Protein AF-A0A430QLQ6-F1 (afdb_monomer_lite)

Sequence (150 aa):
MRNQRNHQRHLCNNNLYTIQLRDQPLVCLNMGGVKRLCLAQISSTLLKQYSYNEIHNRRVALGITCVQCTPSQLELLREAGAMPASSRRCGTITYRGEAERLVKSFLDEPQHPKLPENFIFQVVHHCGWGCQGSFSPSRYTSSRAKCIRC

pLDDT: mean 86.47, std 15.37, range [32.06, 97.0]

Secondary structure (DSSP, 8-state):
-------------TTEEEEEETTEEEEEEEETTEEEEEHHHHHHTTTTTS-HHHHHHHHHHTTPPPEEPPHHHHHHHHHTTSS-TT----EEEEIIIIIHHHHHHHHTSPPPPPPPTT--EEEEE-STT-EEEEE-GGG-SSTT---EE-

Organism: Schistosoma bovis (NCBI:txid6184)

Structure (mmCIF, N/CA/C/O backbone):
data_AF-A0A430QLQ6-F1
#
_entry.id   AF-A0A430QLQ6-F1
#
loop_
_atom_site.group_PDB
_atom_site.id
_atom_site.type_symbol
_atom_site.label_atom_id
_atom_site.label_alt_id
_atom_site.label_comp_id
_atom_site.label_asym_id
_atom_site.label_entity_id
_atom_site.label_seq_id
_atom_site.pdbx_PDB_ins_code
_atom_site.Cartn_x
_atom_site.Cartn_y
_atom_site.Cartn_z
_atom_site.occupancy
_atom_site.B_iso_or_equiv
_atom_site.auth_seq_id
_atom_site.auth_comp_id
_atom_site.auth_asym_id
_atom_site.auth_atom_id
_atom_site.pdbx_PDB_model_num
ATOM 1 N N . MET A 1 1 ? -36.969 -7.051 36.249 1.00 39.22 1 MET A N 1
ATOM 2 C CA . MET A 1 1 ? -35.782 -7.891 35.969 1.00 39.22 1 MET A CA 1
ATOM 3 C C . MET A 1 1 ? -34.824 -7.072 35.109 1.00 39.22 1 MET A C 1
ATOM 5 O O . MET A 1 1 ? -35.274 -6.427 34.174 1.00 39.22 1 MET A O 1
ATOM 9 N N . ARG A 1 2 ? -33.565 -6.941 35.547 1.00 32.19 2 ARG A N 1
ATOM 10 C CA . ARG A 1 2 ? -32.582 -5.931 35.107 1.00 32.19 2 ARG A CA 1
ATOM 11 C C . ARG A 1 2 ? -31.954 -6.247 33.735 1.00 32.19 2 ARG A C 1
ATOM 13 O O . ARG A 1 2 ? -31.574 -7.383 33.502 1.00 32.19 2 ARG A O 1
ATOM 20 N N . ASN A 1 3 ? -31.771 -5.183 32.940 1.00 32.06 3 ASN A N 1
ATOM 21 C CA . ASN A 1 3 ? -30.679 -4.879 31.994 1.00 32.06 3 ASN A CA 1
ATOM 22 C C . ASN A 1 3 ? -30.067 -6.016 31.148 1.00 32.06 3 ASN A C 1
ATOM 24 O O . ASN A 1 3 ? -29.235 -6.770 31.641 1.00 32.06 3 ASN A O 1
ATOM 28 N N . GLN A 1 4 ? -30.262 -5.948 29.826 1.00 37.31 4 GLN A N 1
ATOM 29 C CA . GLN A 1 4 ? -29.220 -6.328 28.864 1.00 37.31 4 GLN A CA 1
ATOM 30 C C . GLN A 1 4 ? -28.604 -5.051 28.287 1.00 37.31 4 GLN A C 1
ATOM 32 O O . GLN A 1 4 ? -29.204 -4.349 27.479 1.00 37.31 4 GLN A O 1
ATOM 37 N N . ARG A 1 5 ? -27.409 -4.724 28.781 1.00 38.75 5 ARG A N 1
ATOM 38 C CA . ARG A 1 5 ? -26.537 -3.660 28.285 1.00 38.75 5 ARG A CA 1
ATOM 39 C C . ARG A 1 5 ? -25.257 -4.310 27.757 1.00 38.75 5 ARG A C 1
ATOM 41 O O . ARG A 1 5 ? -24.746 -5.234 28.381 1.00 38.75 5 ARG A O 1
ATOM 48 N N . ASN A 1 6 ? -24.715 -3.699 26.706 1.00 41.19 6 ASN A N 1
ATOM 49 C CA . ASN A 1 6 ? -23.305 -3.693 26.305 1.00 41.19 6 ASN A CA 1
ATOM 50 C C . ASN A 1 6 ? -22.750 -4.904 25.543 1.00 41.19 6 ASN A C 1
ATOM 52 O O . ASN A 1 6 ? -22.242 -5.849 26.137 1.00 41.19 6 ASN A O 1
ATOM 56 N N . HIS A 1 7 ? -22.642 -4.746 24.219 1.00 37.00 7 HIS A N 1
ATOM 57 C CA . HIS A 1 7 ? -21.488 -5.227 23.441 1.00 37.00 7 HIS A CA 1
ATOM 58 C C . HIS A 1 7 ? -20.916 -4.123 22.535 1.00 37.00 7 HIS A C 1
ATOM 60 O O . HIS A 1 7 ? -20.485 -4.354 21.412 1.00 37.00 7 HIS A O 1
ATOM 66 N N . GLN A 1 8 ? -20.869 -2.894 23.049 1.00 42.72 8 GLN A N 1
ATOM 67 C CA . GLN A 1 8 ? -20.040 -1.842 22.474 1.00 42.72 8 GLN A CA 1
ATOM 68 C C . GLN A 1 8 ? -18.710 -1.882 23.226 1.00 42.72 8 GLN A C 1
ATOM 70 O O . GL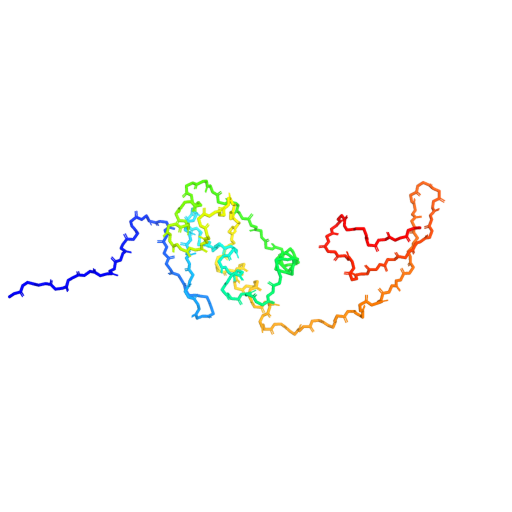N A 1 8 ? -18.568 -1.322 24.312 1.00 42.72 8 GLN A O 1
ATOM 75 N N . ARG A 1 9 ? -17.757 -2.654 22.692 1.00 40.16 9 ARG A N 1
ATOM 76 C CA . ARG A 1 9 ? -16.370 -2.660 23.168 1.00 40.16 9 ARG A CA 1
ATOM 77 C C . ARG A 1 9 ? -15.781 -1.275 22.902 1.00 40.16 9 ARG A C 1
ATOM 79 O O . ARG A 1 9 ? -15.272 -1.002 21.821 1.00 40.16 9 ARG A O 1
ATOM 86 N N . HIS A 1 10 ? -15.910 -0.389 23.883 1.00 43.47 10 HIS A N 1
ATOM 87 C CA . HIS A 1 10 ? -15.171 0.862 23.955 1.00 43.47 10 HIS A CA 1
ATOM 88 C C . HIS A 1 10 ? -13.675 0.524 24.012 1.00 43.47 10 HIS A C 1
ATOM 90 O O . HIS A 1 10 ? -13.168 0.145 25.065 1.00 43.47 10 HIS A O 1
ATOM 96 N N . LEU A 1 11 ? -12.958 0.655 22.891 1.00 50.78 11 LEU A N 1
ATOM 97 C CA . LEU A 1 11 ? -11.509 0.830 22.947 1.00 50.78 11 LEU A CA 1
ATOM 98 C C . LEU A 1 11 ? -11.252 2.254 23.445 1.00 50.78 11 LEU A C 1
ATOM 100 O O . LEU A 1 11 ? -11.325 3.220 22.688 1.00 50.78 11 LEU A O 1
ATOM 104 N N . CYS A 1 12 ? -10.991 2.393 24.743 1.00 36.72 12 CYS A N 1
ATOM 105 C CA . CYS A 1 12 ? -10.497 3.625 25.342 1.00 36.72 12 CYS A CA 1
ATOM 106 C C . CYS A 1 12 ? -9.019 3.820 24.974 1.00 36.72 12 CYS A C 1
ATOM 108 O O . CYS A 1 12 ? -8.118 3.641 25.783 1.00 36.72 12 CYS A O 1
ATOM 110 N N . ASN A 1 13 ? -8.771 4.192 23.723 1.00 53.78 13 ASN A N 1
ATOM 111 C CA . ASN A 1 13 ? -7.564 4.908 23.356 1.00 53.78 13 ASN A CA 1
ATOM 112 C C . ASN A 1 13 ? -7.988 5.977 22.355 1.00 53.78 13 ASN A C 1
ATOM 114 O O . ASN A 1 13 ? -8.464 5.635 21.274 1.00 53.78 13 ASN A O 1
ATOM 118 N N . ASN A 1 14 ? -7.809 7.263 22.685 1.00 63.88 14 ASN A N 1
ATOM 119 C CA . ASN A 1 14 ? -8.227 8.419 21.861 1.00 63.88 14 ASN A CA 1
ATOM 120 C C . ASN A 1 14 ? -7.623 8.443 20.436 1.00 63.88 14 ASN A C 1
ATOM 122 O O . ASN A 1 14 ? -7.864 9.367 19.659 1.00 63.88 14 ASN A O 1
ATOM 126 N N . ASN A 1 15 ? -6.836 7.426 20.084 1.00 85.50 15 ASN A N 1
ATOM 127 C CA . ASN A 1 15 ? -6.092 7.309 18.849 1.00 85.50 15 ASN A CA 1
ATOM 128 C C . ASN A 1 15 ? -6.618 6.222 17.902 1.00 85.50 15 ASN A C 1
ATOM 130 O O . ASN A 1 15 ? -6.117 6.159 16.787 1.00 85.50 15 ASN A O 1
ATOM 134 N N . LEU A 1 16 ? -7.589 5.383 18.283 1.00 91.69 16 LEU A N 1
ATOM 135 C CA . LEU A 1 16 ? -8.166 4.372 17.385 1.00 91.69 16 LEU A CA 1
ATOM 136 C C . LEU A 1 16 ? -9.657 4.604 17.147 1.00 91.69 16 LEU A C 1
ATOM 138 O O . LEU A 1 16 ? -10.415 4.864 18.075 1.00 91.69 16 LEU A O 1
ATOM 142 N N . TYR A 1 17 ? -10.090 4.461 15.899 1.00 91.62 17 TYR A N 1
ATOM 143 C CA . TYR A 1 17 ? -11.504 4.453 15.521 1.00 91.62 17 TYR A CA 1
ATOM 144 C C . TYR A 1 17 ? -11.693 3.697 14.207 1.00 91.62 17 TYR A C 1
ATOM 146 O O . TYR A 1 17 ? -10.742 3.448 13.471 1.00 91.62 17 TYR A O 1
ATOM 154 N N . THR A 1 18 ? -12.932 3.326 13.901 1.00 92.94 18 THR A N 1
ATOM 155 C CA . THR A 1 18 ? -13.270 2.659 12.637 1.00 92.94 18 THR A CA 1
ATOM 156 C C . THR A 1 18 ? -13.669 3.696 11.592 1.00 92.94 18 THR A C 1
ATOM 158 O O . THR A 1 18 ? -14.362 4.662 11.912 1.00 92.94 18 THR A O 1
ATOM 161 N N . ILE A 1 19 ? -13.239 3.505 10.347 1.00 94.31 19 ILE A N 1
ATOM 162 C CA . ILE A 1 19 ? -13.664 4.303 9.191 1.00 94.31 19 ILE A CA 1
ATOM 163 C C . ILE A 1 19 ? -14.111 3.392 8.050 1.00 94.31 19 ILE A C 1
ATOM 165 O O . ILE A 1 19 ? -13.761 2.217 8.032 1.00 94.31 19 ILE A O 1
ATOM 169 N N . GLN A 1 20 ? -14.853 3.944 7.094 1.00 94.62 20 GLN A N 1
ATOM 170 C CA . GLN A 1 20 ? -15.283 3.235 5.890 1.00 94.62 20 GLN A CA 1
ATOM 171 C C . GLN A 1 20 ? -14.386 3.618 4.712 1.00 94.62 20 GLN A C 1
ATOM 173 O O . GLN A 1 20 ? -14.179 4.803 4.461 1.00 94.62 20 GLN A O 1
ATOM 178 N N . LEU A 1 21 ? -13.866 2.629 3.987 1.00 94.69 21 LEU A N 1
ATOM 179 C CA . LEU A 1 21 ? -13.164 2.823 2.717 1.00 94.69 21 LEU A CA 1
ATOM 180 C C . LEU A 1 21 ? -13.729 1.827 1.704 1.00 94.69 21 LEU A C 1
ATOM 182 O O . LEU A 1 21 ? -13.577 0.627 1.905 1.00 94.69 21 LEU A O 1
ATOM 186 N N . ARG A 1 22 ? -14.368 2.321 0.630 1.00 92.12 22 ARG A N 1
ATOM 187 C CA . ARG A 1 22 ? -15.075 1.481 -0.365 1.00 92.12 22 ARG A CA 1
ATOM 188 C C . ARG A 1 22 ? -16.030 0.477 0.306 1.00 92.12 22 ARG A C 1
ATOM 190 O O . ARG A 1 22 ? -15.953 -0.717 0.047 1.00 92.12 22 ARG A O 1
ATOM 197 N N . ASP A 1 23 ? -16.844 0.976 1.239 1.00 90.12 23 ASP A N 1
ATOM 198 C CA . ASP A 1 23 ? -17.833 0.203 2.012 1.00 90.12 23 ASP A CA 1
ATOM 199 C C . ASP A 1 23 ? -17.262 -0.910 2.910 1.00 90.12 23 ASP A C 1
ATOM 201 O O . ASP A 1 23 ? -18.005 -1.717 3.470 1.00 90.12 23 ASP A O 1
ATOM 205 N N . GLN A 1 24 ? -15.939 -0.929 3.107 1.00 93.56 24 GLN A N 1
ATOM 206 C CA . GLN A 1 24 ? -15.276 -1.823 4.045 1.00 93.56 24 GLN A CA 1
ATOM 207 C C . GLN A 1 24 ? -14.887 -1.072 5.332 1.00 93.56 24 GLN A C 1
ATOM 209 O O . GLN A 1 24 ? -14.142 -0.083 5.260 1.00 93.56 24 GLN A O 1
ATOM 214 N N . PRO A 1 25 ? -15.294 -1.555 6.525 1.00 95.00 25 PRO A N 1
ATOM 215 C CA . PRO A 1 25 ? -14.812 -1.014 7.788 1.00 95.00 25 PRO A CA 1
ATOM 216 C C . PRO A 1 25 ? -13.332 -1.351 7.991 1.00 95.00 25 PRO A C 1
ATOM 218 O O . PRO A 1 25 ? -12.929 -2.517 7.952 1.00 95.00 25 PRO A O 1
ATOM 221 N N . LEU A 1 26 ? -12.527 -0.324 8.258 1.00 96.06 26 LEU A N 1
ATOM 222 C CA . LEU A 1 26 ? -11.097 -0.422 8.536 1.00 96.06 26 LEU A CA 1
ATOM 223 C C . LEU A 1 26 ? -10.744 0.271 9.851 1.00 96.06 26 LEU A C 1
ATOM 225 O O . LEU A 1 26 ? -11.346 1.278 10.231 1.00 96.06 26 LEU A O 1
ATOM 229 N N . VAL A 1 27 ? -9.724 -0.256 10.527 1.00 95.69 27 VAL A N 1
ATOM 230 C CA . VAL A 1 27 ? -9.194 0.319 11.763 1.00 95.69 27 VAL A CA 1
ATOM 231 C C . VAL A 1 27 ? -8.271 1.474 11.390 1.00 95.69 27 VAL A C 1
ATOM 233 O O . VAL A 1 27 ? -7.273 1.301 10.690 1.00 95.69 27 VAL A O 1
ATOM 236 N N . CYS A 1 28 ? -8.603 2.664 11.875 1.00 95.12 28 CYS A N 1
ATOM 237 C CA . CYS A 1 28 ? -7.852 3.884 11.650 1.00 95.12 28 CYS A CA 1
ATOM 238 C C . CYS A 1 28 ? -7.116 4.302 12.919 1.00 95.12 28 CYS A C 1
ATOM 240 O O . CYS A 1 28 ? -7.710 4.420 13.991 1.00 95.12 28 CYS A O 1
ATOM 242 N N . LEU A 1 29 ? -5.831 4.599 12.760 1.00 94.69 29 LEU A N 1
ATOM 243 C CA . LEU A 1 29 ? -4.962 5.128 13.796 1.00 94.69 29 LEU A CA 1
ATOM 244 C C . LEU A 1 29 ? -4.760 6.632 13.586 1.00 94.69 29 LEU A C 1
ATOM 246 O O . LEU A 1 29 ? -4.426 7.085 12.492 1.00 94.69 29 LEU A O 1
ATOM 250 N N . ASN A 1 30 ? -4.954 7.414 14.640 1.00 94.12 30 ASN A N 1
ATOM 251 C CA . ASN A 1 30 ? -4.607 8.824 14.689 1.00 94.12 30 ASN A CA 1
ATOM 252 C C . ASN A 1 30 ? -3.140 8.977 15.091 1.00 94.12 30 ASN A C 1
ATOM 254 O O . ASN A 1 30 ? -2.746 8.587 16.190 1.00 94.12 30 ASN A O 1
ATOM 258 N N . MET A 1 31 ? -2.338 9.571 14.215 1.00 91.31 31 MET A N 1
ATOM 259 C CA . MET A 1 31 ? -0.934 9.877 14.473 1.00 91.31 31 MET A CA 1
ATOM 260 C C . MET A 1 31 ? -0.741 11.384 14.321 1.00 91.31 31 MET A C 1
ATOM 262 O O . MET A 1 31 ? -0.645 11.883 13.202 1.00 91.31 31 MET A O 1
ATOM 266 N N . GLY A 1 32 ? -0.741 12.114 15.442 1.00 88.19 32 GLY A N 1
ATOM 267 C CA . GLY A 1 32 ? -0.544 13.569 15.444 1.00 88.19 32 GLY A CA 1
ATOM 268 C C . GLY A 1 32 ? -1.627 14.344 14.684 1.00 88.19 32 GLY A C 1
ATOM 269 O O . GLY A 1 32 ? -1.311 15.263 13.939 1.00 88.19 32 GLY A O 1
ATOM 270 N N . GLY A 1 33 ? -2.895 13.935 14.798 1.00 89.75 33 GLY A N 1
ATOM 271 C CA . GLY A 1 33 ? -4.018 14.549 14.074 1.00 89.75 33 GLY A CA 1
ATOM 272 C C . GLY A 1 33 ? -4.220 14.012 12.653 1.00 89.75 33 GLY A C 1
ATOM 273 O O . GLY A 1 33 ? -5.226 14.323 12.012 1.00 89.75 33 GLY A O 1
ATOM 274 N N . VAL A 1 34 ? -3.308 13.170 12.157 1.00 92.81 34 VAL A N 1
ATOM 275 C CA . VAL A 1 34 ? -3.413 12.556 10.832 1.00 92.81 34 VAL A CA 1
ATOM 276 C C . VAL A 1 34 ? -4.014 11.160 10.938 1.00 92.81 34 VAL A C 1
ATOM 278 O O . VAL A 1 34 ? -3.482 10.276 11.611 1.00 92.81 34 VAL A O 1
ATOM 281 N N . LYS A 1 35 ? -5.110 10.948 10.206 1.00 94.94 35 LYS A N 1
ATOM 282 C CA . LYS A 1 35 ? -5.790 9.655 10.073 1.00 94.94 35 LYS A CA 1
ATOM 283 C C . LYS A 1 35 ? -4.973 8.715 9.186 1.00 94.94 35 LYS A C 1
ATOM 285 O O . LYS A 1 35 ? -4.760 9.031 8.011 1.00 94.94 35 LYS A O 1
ATOM 290 N N . ARG A 1 36 ? -4.539 7.568 9.709 1.00 96.19 36 ARG A N 1
ATOM 291 C CA . ARG A 1 36 ? -3.761 6.574 8.959 1.00 96.19 36 ARG A CA 1
ATOM 292 C C . ARG A 1 36 ? -4.362 5.175 9.055 1.00 96.19 36 ARG A C 1
ATOM 294 O O . ARG A 1 36 ? -4.906 4.791 10.084 1.00 96.19 36 ARG A O 1
ATOM 301 N N . LEU A 1 37 ? -4.221 4.408 7.981 1.00 96.62 37 LEU A N 1
ATOM 302 C CA . LEU A 1 37 ? -4.670 3.021 7.867 1.00 96.62 37 LEU A CA 1
ATOM 303 C C . LEU A 1 37 ? -3.470 2.079 7.762 1.00 96.62 37 LEU A C 1
ATOM 305 O O . LEU A 1 37 ? -2.472 2.421 7.120 1.00 96.62 37 LEU A O 1
ATOM 309 N N . CYS A 1 38 ? -3.566 0.887 8.357 1.00 95.00 38 CYS A N 1
ATOM 310 C CA . CYS A 1 38 ? -2.533 -0.141 8.211 1.00 95.00 38 CYS A CA 1
ATOM 311 C C . CYS A 1 38 ? -2.601 -0.762 6.809 1.00 95.00 38 CYS A C 1
ATOM 313 O O . CYS A 1 38 ? -3.642 -1.269 6.387 1.00 95.00 38 CYS A O 1
ATOM 315 N N . LEU A 1 39 ? -1.469 -0.776 6.100 1.00 94.44 39 LEU A N 1
ATOM 316 C CA . LEU A 1 39 ? -1.392 -1.332 4.748 1.00 94.44 39 LEU A CA 1
ATOM 317 C C . LEU A 1 39 ? -1.707 -2.836 4.726 1.00 94.44 39 LEU A C 1
ATOM 319 O O . LEU A 1 39 ? -2.316 -3.321 3.777 1.00 94.44 39 LEU A O 1
ATOM 323 N N . ALA A 1 40 ? -1.339 -3.563 5.787 1.00 93.56 40 ALA A N 1
ATOM 324 C CA . ALA A 1 40 ? -1.647 -4.985 5.918 1.00 93.56 40 ALA A CA 1
ATOM 325 C C . ALA A 1 40 ? -3.161 -5.242 5.962 1.00 93.56 40 ALA A C 1
ATOM 327 O O . ALA A 1 40 ? -3.628 -6.189 5.337 1.00 93.56 40 ALA A O 1
ATOM 328 N N . GLN A 1 41 ? -3.925 -4.371 6.632 1.00 95.62 41 GLN A N 1
ATOM 329 C CA . GLN A 1 41 ? -5.381 -4.486 6.691 1.00 95.62 41 GLN A CA 1
ATOM 330 C C . GLN A 1 41 ? -6.012 -4.214 5.324 1.00 95.62 41 GLN A C 1
ATOM 332 O O . GLN A 1 41 ? -6.871 -4.970 4.886 1.00 95.62 41 GLN A O 1
ATOM 337 N N . ILE A 1 42 ? -5.560 -3.172 4.616 1.00 96.19 42 ILE A N 1
ATOM 338 C CA . ILE A 1 42 ? -6.021 -2.882 3.246 1.00 96.19 42 ILE A CA 1
ATOM 339 C C . ILE A 1 42 ? -5.722 -4.073 2.322 1.00 96.19 42 ILE A C 1
ATOM 341 O O . ILE A 1 42 ? -6.580 -4.490 1.547 1.00 96.19 42 ILE A O 1
ATOM 345 N N . SER A 1 43 ? -4.523 -4.653 2.436 1.00 95.25 43 SER A N 1
ATOM 346 C CA . SER A 1 43 ? -4.100 -5.813 1.646 1.00 95.25 43 SER A CA 1
ATOM 347 C C . SER A 1 43 ? -4.947 -7.057 1.910 1.00 95.25 43 SER A C 1
ATOM 349 O O . SER A 1 43 ? -5.271 -7.763 0.963 1.00 95.25 43 SER A O 1
ATOM 351 N N . SER A 1 44 ? -5.317 -7.338 3.162 1.00 93.19 44 SER A N 1
ATOM 352 C CA . SER A 1 44 ? -6.098 -8.533 3.510 1.00 93.19 44 SER A CA 1
ATOM 353 C C . SER A 1 44 ? -7.605 -8.381 3.289 1.00 93.19 44 SER A C 1
ATOM 355 O O . SER A 1 44 ? -8.316 -9.387 3.293 1.00 93.19 44 SER A O 1
ATOM 357 N N . THR A 1 45 ? -8.087 -7.151 3.089 1.00 94.81 45 THR A N 1
ATOM 358 C CA . THR A 1 45 ? -9.509 -6.832 2.896 1.00 94.81 45 THR A CA 1
ATOM 359 C C . THR A 1 45 ? -9.795 -6.429 1.449 1.00 94.81 45 THR A C 1
ATOM 361 O O . THR A 1 45 ? -10.206 -7.263 0.650 1.00 94.81 45 THR A O 1
ATOM 364 N N . LEU A 1 46 ? -9.527 -5.173 1.092 1.00 95.75 46 LEU A N 1
ATOM 365 C CA . LEU A 1 46 ? -9.880 -4.570 -0.195 1.00 95.75 46 LEU A CA 1
ATOM 366 C C . LEU A 1 46 ? 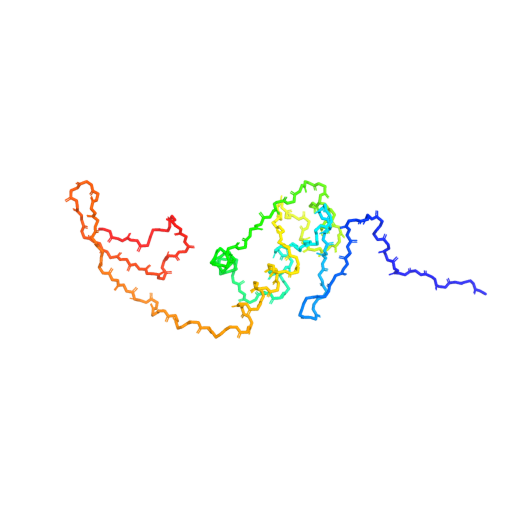-9.041 -5.092 -1.367 1.00 95.75 46 LEU A C 1
ATOM 368 O O . LEU A 1 46 ? -9.509 -5.092 -2.500 1.00 95.75 46 LEU A O 1
ATOM 372 N N . LEU A 1 47 ? -7.800 -5.517 -1.114 1.00 95.75 47 LEU A N 1
ATOM 373 C CA . LEU A 1 47 ? -6.841 -5.907 -2.157 1.00 95.75 47 LEU A CA 1
ATOM 374 C C . LEU A 1 47 ? -6.405 -7.378 -2.058 1.00 95.75 47 LEU A C 1
ATOM 376 O O . LEU A 1 47 ? -5.320 -7.727 -2.515 1.00 95.75 47 LEU A O 1
ATOM 380 N N . LYS A 1 48 ? -7.246 -8.254 -1.489 1.00 94.75 48 LYS A N 1
ATOM 381 C CA . LYS A 1 48 ? -6.910 -9.665 -1.203 1.00 94.75 48 LYS A CA 1
ATOM 382 C C . LYS A 1 48 ? -6.512 -10.485 -2.439 1.00 94.75 48 LYS A C 1
ATOM 384 O O . LYS A 1 48 ? -5.792 -11.471 -2.319 1.00 94.75 48 LYS A O 1
ATOM 389 N N . GLN A 1 49 ? -6.982 -10.082 -3.616 1.00 93.31 49 GLN A N 1
ATOM 390 C CA . GLN A 1 49 ? -6.687 -10.728 -4.899 1.00 93.31 49 GLN A CA 1
ATOM 391 C C . GLN A 1 49 ? -5.331 -10.335 -5.505 1.00 93.31 49 GLN A C 1
ATOM 393 O O . GLN A 1 49 ? -4.927 -10.914 -6.508 1.00 93.31 49 GLN A O 1
ATOM 398 N N . TYR A 1 50 ? -4.632 -9.366 -4.911 1.00 93.56 50 TYR A N 1
ATOM 399 C CA . TYR A 1 50 ? -3.342 -8.886 -5.392 1.00 93.56 50 TYR A CA 1
ATOM 400 C C . TYR A 1 50 ? -2.210 -9.388 -4.504 1.00 93.56 50 TYR A C 1
ATOM 402 O O . TYR A 1 50 ? -2.313 -9.438 -3.276 1.00 93.56 50 TYR A O 1
ATOM 410 N N . SER A 1 51 ? -1.090 -9.734 -5.128 1.00 92.06 51 SER A N 1
ATOM 411 C CA . SER A 1 51 ? 0.107 -10.127 -4.399 1.00 92.06 51 SER A CA 1
ATOM 412 C C . SER A 1 51 ? 0.701 -8.945 -3.632 1.00 92.06 51 SER A C 1
ATOM 414 O O . SER A 1 51 ? 0.588 -7.778 -4.019 1.00 92.06 51 SER A O 1
ATOM 416 N N . TYR A 1 52 ? 1.439 -9.254 -2.564 1.00 90.44 52 TYR A N 1
ATOM 417 C CA . TYR A 1 52 ? 2.191 -8.245 -1.819 1.00 90.44 52 TYR A CA 1
ATOM 418 C C . TYR A 1 52 ? 3.122 -7.425 -2.730 1.00 90.44 52 TYR A C 1
ATOM 420 O O . TYR A 1 52 ? 3.253 -6.215 -2.547 1.00 90.44 52 TYR A O 1
ATOM 428 N N . ASN A 1 53 ? 3.744 -8.066 -3.727 1.00 90.56 53 ASN A N 1
ATOM 429 C CA . ASN A 1 53 ? 4.664 -7.397 -4.644 1.00 90.56 53 ASN A CA 1
ATOM 430 C C . ASN A 1 53 ? 3.942 -6.401 -5.563 1.00 90.56 53 ASN A C 1
ATOM 432 O O . ASN A 1 53 ? 4.434 -5.296 -5.772 1.00 90.56 53 ASN A O 1
ATOM 436 N N . GLU A 1 54 ? 2.753 -6.749 -6.063 1.00 91.19 54 GLU A N 1
ATOM 437 C CA . GLU A 1 54 ? 1.930 -5.833 -6.862 1.00 91.19 54 GLU A CA 1
ATOM 438 C C . GLU A 1 54 ? 1.508 -4.613 -6.044 1.00 91.19 54 GLU A C 1
ATOM 440 O O . GLU A 1 54 ? 1.689 -3.480 -6.495 1.00 91.19 54 GLU A O 1
ATOM 445 N N . ILE A 1 55 ? 1.018 -4.826 -4.817 1.00 94.56 55 ILE A N 1
ATOM 446 C CA . ILE A 1 55 ? 0.626 -3.744 -3.902 1.00 94.56 55 ILE A CA 1
ATOM 447 C C . ILE A 1 55 ? 1.833 -2.861 -3.568 1.00 94.56 55 ILE A C 1
ATOM 449 O O . ILE A 1 55 ? 1.734 -1.632 -3.605 1.00 94.56 55 ILE A O 1
ATOM 453 N N . HIS A 1 56 ? 2.990 -3.467 -3.292 1.00 92.50 56 HIS A N 1
ATOM 454 C CA . HIS A 1 56 ? 4.230 -2.746 -3.028 1.00 92.50 56 HIS A CA 1
ATOM 455 C C . HIS A 1 56 ? 4.650 -1.874 -4.217 1.00 92.50 56 HIS A C 1
ATOM 457 O O . HIS A 1 56 ? 4.896 -0.681 -4.032 1.00 92.50 56 HIS A O 1
ATOM 463 N N . ASN A 1 57 ? 4.699 -2.446 -5.422 1.00 91.50 57 ASN A N 1
ATOM 464 C CA . ASN A 1 57 ? 5.121 -1.747 -6.634 1.00 91.50 57 ASN A CA 1
ATOM 465 C C . ASN A 1 57 ? 4.152 -0.625 -7.005 1.00 91.50 57 ASN A C 1
ATOM 467 O O . ASN A 1 57 ? 4.590 0.486 -7.298 1.00 91.50 57 ASN A O 1
ATOM 471 N N . ARG A 1 58 ? 2.838 -0.871 -6.918 1.00 93.31 58 ARG A N 1
ATOM 472 C CA . ARG A 1 58 ? 1.820 0.153 -7.186 1.00 93.31 58 ARG A CA 1
ATOM 473 C C . ARG A 1 58 ? 1.916 1.312 -6.200 1.00 93.31 58 ARG A C 1
ATOM 475 O O . ARG A 1 58 ? 1.897 2.467 -6.610 1.00 93.31 58 ARG A O 1
ATOM 482 N N . ARG A 1 59 ? 2.091 1.020 -4.907 1.00 95.12 59 ARG A N 1
ATOM 483 C CA . ARG A 1 59 ? 2.327 2.037 -3.873 1.00 95.12 59 ARG A CA 1
ATOM 484 C C . ARG A 1 59 ? 3.549 2.903 -4.203 1.00 95.12 59 ARG A C 1
ATOM 486 O O . ARG A 1 59 ? 3.462 4.123 -4.090 1.00 95.12 59 ARG A O 1
ATOM 493 N N . VAL A 1 60 ? 4.667 2.284 -4.596 1.00 93.62 60 VAL A N 1
ATOM 494 C CA . VAL A 1 60 ? 5.892 3.004 -4.994 1.00 93.62 60 VAL A CA 1
ATOM 495 C C . VAL A 1 60 ? 5.633 3.883 -6.218 1.00 93.62 60 VAL A C 1
ATOM 497 O O . VAL A 1 60 ? 5.970 5.061 -6.181 1.00 93.62 60 VAL A O 1
ATOM 500 N N . ALA A 1 61 ? 4.982 3.350 -7.255 1.00 91.50 61 ALA A N 1
ATOM 501 C CA . ALA A 1 61 ? 4.658 4.093 -8.475 1.00 91.50 61 ALA A CA 1
ATOM 502 C C . ALA A 1 61 ? 3.749 5.309 -8.213 1.00 91.50 61 ALA A C 1
ATOM 504 O O . ALA A 1 61 ? 3.902 6.347 -8.846 1.00 91.50 61 ALA A O 1
ATOM 505 N N . LEU A 1 62 ? 2.838 5.209 -7.240 1.00 93.56 62 LEU A N 1
ATOM 506 C CA . LEU A 1 62 ? 1.974 6.312 -6.810 1.00 93.56 62 LEU A CA 1
ATOM 507 C C . LEU A 1 62 ? 2.664 7.316 -5.865 1.00 93.56 62 LEU A C 1
ATOM 509 O O . LEU A 1 62 ? 2.024 8.288 -5.451 1.00 93.56 62 LEU A O 1
ATOM 513 N N . GLY A 1 63 ? 3.924 7.084 -5.479 1.00 94.81 63 GLY A N 1
ATOM 514 C CA . GLY A 1 63 ? 4.657 7.934 -4.536 1.00 94.81 63 GLY A CA 1
ATOM 515 C C . GLY A 1 63 ? 4.115 7.890 -3.102 1.00 94.81 63 GLY A C 1
ATOM 516 O O . GLY A 1 63 ? 4.296 8.838 -2.343 1.00 94.81 63 GLY A O 1
ATOM 517 N N . ILE A 1 64 ? 3.416 6.817 -2.721 1.00 96.25 64 ILE A N 1
ATOM 518 C CA . ILE A 1 64 ? 2.788 6.682 -1.399 1.00 96.25 64 ILE A CA 1
ATOM 519 C C . ILE A 1 64 ? 3.833 6.248 -0.368 1.00 96.25 64 ILE A C 1
ATOM 521 O O . ILE A 1 64 ? 4.473 5.200 -0.519 1.00 96.25 64 ILE A O 1
ATOM 525 N N . THR A 1 65 ? 3.974 7.007 0.718 1.00 93.00 65 THR A N 1
ATOM 526 C CA . THR A 1 65 ? 5.013 6.778 1.731 1.00 93.00 65 THR A CA 1
ATOM 527 C C . THR A 1 65 ? 4.431 6.117 2.975 1.00 93.00 65 THR A C 1
ATOM 529 O O . THR A 1 65 ? 3.531 6.637 3.631 1.00 93.00 65 THR A O 1
ATOM 532 N N . CYS A 1 66 ? 4.980 4.957 3.343 1.00 94.19 66 CYS A N 1
ATOM 533 C CA . CYS A 1 66 ? 4.574 4.262 4.560 1.00 94.19 66 CYS A CA 1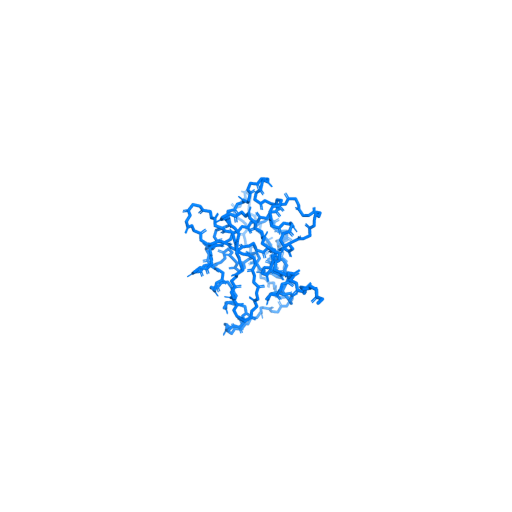
ATOM 534 C C . CYS A 1 66 ? 5.324 4.790 5.781 1.00 94.19 66 CYS A C 1
ATOM 536 O O . CYS A 1 66 ? 6.554 4.782 5.807 1.00 94.19 66 CYS A O 1
ATOM 538 N N . VAL A 1 67 ? 4.581 5.123 6.832 1.00 94.94 67 VAL A N 1
ATOM 539 C CA . VAL A 1 67 ? 5.138 5.405 8.159 1.00 94.94 67 VAL A CA 1
ATOM 540 C C . VAL A 1 67 ? 5.072 4.130 8.991 1.00 94.94 67 VAL A C 1
ATOM 542 O O . VAL A 1 67 ? 4.010 3.518 9.100 1.00 94.94 67 VAL A O 1
ATOM 545 N N . GLN A 1 68 ? 6.204 3.698 9.547 1.00 94.81 68 GLN A N 1
ATOM 546 C CA . GLN A 1 68 ? 6.237 2.518 10.413 1.00 94.81 68 GLN A CA 1
ATOM 547 C C . GLN A 1 68 ? 5.572 2.827 11.755 1.00 94.81 68 GLN A C 1
ATOM 549 O O . GLN A 1 68 ? 5.838 3.869 12.352 1.00 94.81 68 GLN A O 1
ATOM 554 N N . CYS A 1 69 ? 4.726 1.914 12.227 1.00 92.44 69 CYS A N 1
ATOM 555 C CA . CYS A 1 69 ? 4.146 2.009 13.562 1.00 92.44 69 CYS A CA 1
ATOM 556 C C . CYS A 1 69 ? 5.223 1.873 14.644 1.00 92.44 69 CYS A C 1
ATOM 558 O O . CYS A 1 69 ? 6.137 1.053 14.522 1.00 92.44 69 CYS A O 1
ATOM 560 N N . THR A 1 70 ? 5.063 2.607 15.744 1.00 93.31 70 THR A N 1
ATOM 561 C CA . THR A 1 70 ? 5.779 2.310 16.993 1.00 93.31 70 THR A CA 1
ATOM 562 C C . THR A 1 70 ? 5.299 0.971 17.578 1.00 93.31 70 THR A C 1
ATOM 564 O O . THR A 1 70 ? 4.205 0.511 17.232 1.00 93.31 70 THR A O 1
ATOM 567 N N . PRO A 1 71 ? 6.058 0.336 18.493 1.00 92.75 71 PRO A N 1
ATOM 568 C CA . PRO A 1 71 ? 5.617 -0.896 19.154 1.00 92.75 71 PRO A CA 1
ATOM 569 C C . PRO A 1 71 ? 4.238 -0.769 19.820 1.00 92.75 71 PRO A C 1
ATOM 571 O O . PRO A 1 71 ? 3.376 -1.614 19.600 1.00 92.75 71 PRO A O 1
ATOM 574 N N . SER A 1 72 ? 3.985 0.341 20.520 1.00 92.00 72 SER A N 1
ATOM 575 C CA . SER A 1 72 ? 2.688 0.621 21.150 1.00 92.00 72 SER A CA 1
ATOM 576 C C . SER A 1 72 ? 1.545 0.752 20.137 1.00 92.00 72 SER A C 1
ATOM 578 O O . SER A 1 72 ? 0.456 0.230 20.345 1.00 92.00 72 SER A O 1
ATOM 580 N N . GLN A 1 73 ? 1.778 1.401 18.993 1.00 92.69 73 GLN A N 1
ATOM 581 C CA . GLN A 1 73 ? 0.783 1.491 17.919 1.00 92.69 73 GLN A CA 1
ATOM 582 C C . GLN A 1 73 ? 0.510 0.129 17.270 1.00 92.69 73 GLN A C 1
ATOM 584 O O . GLN A 1 73 ? -0.617 -0.153 16.868 1.00 92.69 73 GLN A O 1
ATOM 589 N N . LEU A 1 74 ? 1.538 -0.713 17.159 1.00 93.12 74 LEU A N 1
ATOM 590 C CA . LEU A 1 74 ? 1.421 -2.057 16.606 1.00 93.12 74 LEU A CA 1
ATOM 591 C C . LEU A 1 74 ? 0.563 -2.962 17.501 1.00 93.12 74 LEU A C 1
ATOM 593 O O . LEU A 1 74 ? -0.256 -3.716 16.982 1.00 93.12 74 LEU A O 1
ATOM 597 N N . GLU A 1 75 ? 0.727 -2.873 18.821 1.00 92.12 75 GLU A N 1
ATOM 598 C CA . GLU A 1 75 ? -0.115 -3.579 19.798 1.00 92.12 75 GLU A CA 1
ATOM 599 C C . GLU A 1 75 ? -1.582 -3.171 19.667 1.00 92.12 75 GLU A C 1
ATOM 601 O O . GLU A 1 75 ? -2.433 -4.031 19.450 1.00 92.12 75 GLU A O 1
ATOM 606 N N . LEU A 1 76 ? -1.859 -1.865 19.633 1.00 92.50 76 LEU A N 1
ATOM 607 C CA . LEU A 1 76 ? -3.213 -1.337 19.455 1.00 92.50 76 LEU A CA 1
ATOM 608 C C . LEU A 1 76 ? -3.893 -1.847 18.177 1.00 92.50 76 LEU A C 1
ATOM 610 O O . LEU A 1 76 ? -5.067 -2.215 18.191 1.00 92.50 76 LEU A O 1
ATOM 614 N N . LEU A 1 77 ? -3.162 -1.901 17.061 1.00 92.62 77 LEU A N 1
ATOM 615 C CA . LEU A 1 77 ? -3.693 -2.417 15.797 1.00 92.62 77 LEU A CA 1
ATOM 616 C C . LEU A 1 77 ? -3.993 -3.923 15.851 1.00 92.62 77 LEU A C 1
ATOM 618 O O . LEU A 1 77 ? -4.970 -4.366 15.246 1.00 92.62 77 LEU A O 1
ATOM 622 N N . ARG A 1 78 ? -3.182 -4.713 16.563 1.00 93.56 78 ARG A N 1
ATOM 623 C CA . ARG A 1 78 ? -3.422 -6.155 16.747 1.00 93.56 78 ARG A CA 1
ATOM 624 C C . ARG A 1 78 ? -4.641 -6.403 17.634 1.00 93.56 78 ARG A C 1
ATOM 626 O O . ARG A 1 78 ? -5.483 -7.219 17.274 1.00 93.56 78 ARG A O 1
ATOM 633 N N . GLU A 1 79 ? -4.761 -5.678 18.744 1.00 92.19 79 GLU A N 1
ATOM 634 C CA . GLU A 1 79 ? -5.904 -5.773 19.664 1.00 92.19 79 GLU A CA 1
ATOM 635 C C . GLU A 1 79 ? -7.222 -5.375 18.992 1.00 92.19 79 GLU A C 1
ATOM 637 O O . GLU A 1 79 ? -8.252 -6.014 19.200 1.00 92.19 79 GLU A O 1
ATOM 642 N N . ALA A 1 80 ? -7.179 -4.361 18.125 1.00 91.12 80 ALA A N 1
ATOM 643 C CA . ALA A 1 80 ? -8.321 -3.937 17.322 1.00 91.12 80 ALA A CA 1
ATOM 644 C C . ALA A 1 80 ? -8.646 -4.886 16.148 1.00 91.12 80 ALA A C 1
ATOM 646 O O . ALA A 1 80 ? -9.596 -4.635 15.408 1.00 91.12 80 ALA A O 1
ATOM 647 N N . GLY A 1 81 ? -7.867 -5.953 15.940 1.00 89.81 81 GLY A N 1
ATOM 648 C CA . GLY A 1 81 ? -8.089 -6.923 14.866 1.00 89.81 81 GLY A CA 1
ATOM 649 C C . GLY A 1 81 ? -7.717 -6.422 13.467 1.00 89.81 81 GLY A C 1
ATOM 650 O O . GLY A 1 81 ? -8.145 -7.006 12.474 1.00 89.81 81 GLY A O 1
ATOM 651 N N . ALA A 1 82 ? -6.914 -5.359 13.353 1.00 91.56 82 ALA A N 1
ATOM 652 C CA . ALA A 1 82 ? -6.475 -4.830 12.059 1.00 91.56 82 ALA A CA 1
ATOM 653 C C . ALA A 1 82 ? -5.464 -5.753 11.353 1.00 91.56 82 ALA A C 1
ATOM 655 O O . ALA A 1 82 ? -5.309 -5.697 10.133 1.00 91.56 82 ALA A O 1
ATOM 656 N N . MET A 1 83 ? -4.737 -6.574 12.117 1.00 90.62 83 MET A N 1
ATOM 657 C CA . MET A 1 83 ? -3.678 -7.454 11.620 1.00 90.62 83 MET A CA 1
ATOM 658 C C . MET A 1 83 ? -3.406 -8.628 12.578 1.00 90.62 83 MET A C 1
ATOM 660 O O . MET A 1 83 ? -3.722 -8.524 13.764 1.00 90.62 83 MET A O 1
ATOM 664 N N . PRO A 1 84 ? -2.791 -9.732 12.107 1.00 89.50 84 PRO A N 1
ATOM 665 C CA . PRO A 1 84 ? -2.476 -10.884 12.951 1.00 89.50 84 PRO A CA 1
ATOM 666 C C . PRO A 1 84 ? -1.552 -10.549 14.131 1.00 89.50 84 PRO A C 1
ATOM 668 O O . PRO A 1 84 ? -0.600 -9.777 13.994 1.00 89.50 84 PRO A O 1
ATOM 671 N N . ALA A 1 85 ? -1.749 -11.222 15.270 1.00 89.81 85 ALA A N 1
ATOM 672 C CA . ALA A 1 85 ? -0.911 -11.052 16.464 1.00 89.81 85 ALA A CA 1
ATOM 673 C C . ALA A 1 85 ? 0.582 -11.362 16.214 1.00 89.81 85 ALA A C 1
ATOM 675 O O . ALA A 1 85 ? 1.459 -10.773 16.844 1.00 89.81 85 ALA A O 1
ATOM 676 N N . SER A 1 86 ? 0.887 -12.238 15.250 1.00 91.31 86 SER A N 1
ATOM 677 C CA . SER A 1 86 ? 2.256 -12.604 14.861 1.00 91.31 86 SER A CA 1
ATOM 678 C C . SER A 1 86 ? 2.996 -11.515 14.072 1.00 91.31 86 SER A C 1
ATOM 680 O O . SER A 1 86 ? 4.221 -11.566 13.930 1.00 91.31 86 SER A O 1
ATOM 682 N N . SER A 1 87 ? 2.286 -10.521 13.532 1.00 90.50 87 SER A N 1
ATOM 683 C CA . SER A 1 87 ? 2.858 -9.539 12.614 1.00 90.50 87 SER A CA 1
ATOM 684 C C . SER A 1 87 ? 3.740 -8.530 13.338 1.00 90.50 87 SER A C 1
ATOM 686 O O . SER A 1 87 ? 3.242 -7.716 14.104 1.00 90.50 87 SER A O 1
ATOM 688 N N . ARG A 1 88 ? 5.053 -8.538 13.076 1.00 91.00 88 ARG A N 1
ATOM 689 C CA . ARG A 1 88 ? 6.060 -7.730 13.803 1.00 91.00 88 ARG A CA 1
ATOM 690 C C . ARG A 1 88 ? 6.263 -6.299 13.292 1.00 91.00 88 ARG A C 1
ATOM 692 O O . ARG A 1 88 ? 6.974 -5.531 13.928 1.00 91.00 88 ARG A O 1
ATOM 699 N N . ARG A 1 89 ? 5.702 -5.952 12.134 1.00 91.94 89 ARG A N 1
ATOM 700 C CA . ARG A 1 89 ? 5.824 -4.630 11.501 1.00 91.94 89 ARG A CA 1
ATOM 701 C C . ARG A 1 89 ? 4.505 -4.285 10.812 1.00 91.94 89 ARG A C 1
ATOM 703 O O . ARG A 1 89 ? 3.906 -5.164 10.198 1.00 91.94 89 ARG A O 1
ATOM 710 N N . CYS A 1 90 ? 4.081 -3.026 10.878 1.00 92.56 90 CYS A N 1
ATOM 711 C CA . CYS A 1 90 ? 3.042 -2.473 10.007 1.00 92.56 90 CYS A CA 1
ATOM 712 C C . CYS A 1 90 ? 3.506 -1.103 9.507 1.00 92.56 90 CYS A C 1
ATOM 714 O O . CYS A 1 90 ? 3.952 -0.262 10.287 1.00 92.56 90 CYS A O 1
ATOM 716 N N . GLY A 1 91 ? 3.390 -0.902 8.194 1.00 94.25 91 GLY A N 1
ATOM 717 C CA . GLY A 1 91 ? 3.448 0.417 7.580 1.00 94.25 91 GLY A CA 1
ATOM 718 C C . GLY A 1 91 ? 2.040 0.989 7.454 1.00 94.25 91 GLY A C 1
ATOM 719 O O . GLY A 1 91 ? 1.118 0.285 7.035 1.00 94.25 91 GLY A O 1
ATOM 720 N N . THR A 1 92 ? 1.883 2.263 7.788 1.00 95.88 92 THR A N 1
ATOM 721 C CA . THR A 1 92 ? 0.617 2.988 7.679 1.00 95.88 92 THR A CA 1
ATOM 722 C C . THR A 1 92 ? 0.684 4.061 6.607 1.00 95.88 92 THR A C 1
ATOM 724 O O . THR A 1 92 ? 1.728 4.678 6.381 1.00 95.88 92 THR A O 1
ATOM 727 N N . ILE A 1 93 ? -0.447 4.298 5.955 1.00 97.00 93 ILE A N 1
ATOM 728 C CA . ILE A 1 93 ? -0.624 5.334 4.933 1.00 97.00 93 ILE A CA 1
ATOM 729 C C . ILE A 1 93 ? -1.786 6.242 5.328 1.00 97.00 93 ILE A C 1
ATOM 731 O O . ILE A 1 93 ? -2.671 5.828 6.076 1.00 97.00 93 ILE A O 1
ATOM 735 N N . THR A 1 94 ? -1.784 7.485 4.866 1.00 96.56 94 THR A N 1
ATOM 736 C CA . THR A 1 94 ? -2.862 8.437 5.149 1.00 96.56 94 THR A CA 1
ATOM 737 C C . THR A 1 94 ? -4.180 7.987 4.527 1.00 96.56 94 THR A C 1
ATOM 739 O O . THR A 1 94 ? -4.237 7.513 3.393 1.00 96.56 94 THR A O 1
ATOM 742 N N . TYR A 1 95 ? -5.266 8.158 5.277 1.00 93.94 95 TYR A N 1
ATOM 743 C CA . TYR A 1 95 ? -6.603 7.800 4.814 1.00 93.94 95 TYR A CA 1
ATOM 744 C C . TYR A 1 95 ? -7.077 8.699 3.659 1.00 93.94 95 TYR A C 1
ATOM 746 O O . TYR A 1 95 ? -7.354 8.197 2.576 1.00 93.94 95 TYR A O 1
ATOM 754 N N . ARG A 1 96 ? -7.100 10.026 3.876 1.00 89.06 96 ARG A N 1
ATOM 755 C CA . ARG A 1 96 ? -7.726 11.043 2.996 1.00 89.06 96 ARG A CA 1
ATOM 756 C C . ARG A 1 96 ? -7.089 11.222 1.607 1.00 89.06 96 ARG A C 1
ATOM 758 O O . ARG A 1 96 ? -7.488 12.118 0.876 1.00 89.06 96 ARG A O 1
ATOM 765 N N . GLY A 1 97 ? -6.071 10.448 1.252 1.00 91.69 97 GLY A N 1
ATOM 766 C CA . GLY A 1 97 ? -5.418 10.595 -0.046 1.00 91.69 97 GLY A CA 1
ATOM 767 C C . GLY A 1 97 ? -4.697 9.336 -0.481 1.00 91.69 97 GLY A C 1
ATOM 768 O O . GLY A 1 97 ? -4.984 8.800 -1.546 1.00 91.69 97 GLY A O 1
ATOM 769 N N . GLU A 1 98 ? -3.769 8.834 0.333 1.00 96.31 98 GLU A N 1
ATOM 770 C CA . GLU A 1 98 ? -2.946 7.690 -0.069 1.00 96.31 98 GLU A CA 1
ATOM 771 C C . GLU A 1 98 ? -3.756 6.392 -0.165 1.00 96.31 98 GLU A C 1
ATOM 773 O O . GLU A 1 98 ? -3.656 5.691 -1.170 1.00 96.31 98 GLU A O 1
ATOM 778 N N . ALA A 1 99 ? -4.581 6.078 0.838 1.00 96.44 99 ALA A N 1
ATOM 779 C CA . ALA A 1 99 ? -5.378 4.853 0.836 1.00 96.44 99 ALA A CA 1
ATOM 780 C C . ALA A 1 99 ? -6.408 4.828 -0.301 1.00 96.44 99 ALA A C 1
ATOM 782 O O . ALA A 1 99 ? -6.497 3.837 -1.026 1.00 96.44 99 ALA A O 1
ATOM 783 N N . GLU A 1 100 ? -7.135 5.929 -0.501 1.00 93.62 100 GLU A N 1
ATOM 784 C CA . GLU A 1 100 ? -8.105 6.056 -1.592 1.00 93.62 100 GLU A CA 1
ATOM 785 C C . GLU A 1 100 ? -7.447 5.907 -2.965 1.00 93.62 100 GLU A C 1
ATOM 787 O O . GLU A 1 100 ? -7.922 5.122 -3.787 1.00 93.62 100 GLU A O 1
ATOM 792 N N . ARG A 1 101 ? -6.323 6.601 -3.203 1.00 95.25 101 ARG A N 1
ATOM 793 C CA . ARG A 1 101 ? -5.576 6.510 -4.468 1.00 95.25 101 ARG A CA 1
ATOM 794 C C . ARG A 1 101 ? -5.042 5.105 -4.718 1.00 95.25 101 ARG A C 1
ATOM 796 O O . ARG A 1 101 ? -5.162 4.608 -5.835 1.00 95.25 101 ARG A O 1
ATOM 803 N N . LEU A 1 102 ? -4.481 4.457 -3.695 1.00 96.19 102 LEU A N 1
ATOM 804 C CA . LEU A 1 102 ? -3.966 3.096 -3.822 1.00 96.19 102 LEU A CA 1
ATOM 805 C C . LEU A 1 102 ? -5.080 2.131 -4.229 1.00 96.19 102 LEU A C 1
ATOM 807 O O . LEU A 1 102 ? -4.934 1.419 -5.217 1.00 96.19 102 LEU A O 1
ATOM 811 N N . VAL A 1 103 ? -6.200 2.136 -3.503 1.00 95.75 103 VAL A N 1
ATOM 812 C CA . VAL A 1 103 ? -7.323 1.232 -3.782 1.00 95.75 103 VAL A CA 1
ATOM 813 C C . VAL A 1 103 ? -7.942 1.534 -5.149 1.00 95.75 103 VAL A C 1
ATOM 815 O O . VAL A 1 103 ? -8.162 0.613 -5.932 1.00 95.75 103 VAL A O 1
ATOM 818 N N . LYS A 1 104 ? -8.132 2.816 -5.489 1.00 94.06 104 LYS A N 1
ATOM 819 C CA . LYS A 1 104 ? -8.625 3.243 -6.807 1.00 94.06 104 LYS A CA 1
ATOM 820 C C . LYS A 1 104 ? -7.765 2.697 -7.952 1.00 94.06 104 LYS A C 1
ATOM 822 O O . LYS A 1 104 ? -8.313 2.175 -8.914 1.00 94.06 104 LYS A O 1
ATOM 827 N N . SER A 1 105 ? -6.438 2.746 -7.821 1.00 93.94 105 SER A N 1
ATOM 828 C CA . SER A 1 105 ? -5.514 2.270 -8.866 1.00 93.94 105 SER A CA 1
ATOM 829 C C . SER A 1 105 ? -5.565 0.760 -9.136 1.00 93.94 105 SER A C 1
ATOM 831 O O . SER A 1 105 ? -5.029 0.290 -10.136 1.00 93.94 105 SER A O 1
ATOM 833 N N . PHE A 1 106 ? -6.176 -0.010 -8.232 1.00 93.12 106 PHE A N 1
ATOM 834 C CA . PHE A 1 106 ? -6.368 -1.449 -8.388 1.00 93.12 106 PHE A CA 1
ATOM 835 C C . PHE A 1 106 ? -7.774 -1.829 -8.840 1.00 93.12 106 PHE A C 1
ATOM 837 O O . PHE A 1 106 ? -7.929 -2.885 -9.447 1.00 93.12 106 PHE A O 1
ATOM 844 N N . LEU A 1 107 ? -8.791 -1.041 -8.486 1.00 91.75 107 LEU A N 1
ATOM 845 C CA . LEU A 1 107 ? -10.191 -1.398 -8.727 1.00 91.75 107 LEU A CA 1
ATOM 846 C C . LEU A 1 107 ? -10.807 -0.652 -9.915 1.00 91.75 107 LEU A C 1
ATOM 848 O O . LEU A 1 107 ? -11.630 -1.228 -10.616 1.00 91.75 107 LEU A O 1
ATOM 852 N N . ASP A 1 108 ? -10.398 0.597 -10.150 1.00 88.00 108 ASP A N 1
ATOM 853 C CA . ASP A 1 108 ? -11.066 1.485 -11.109 1.00 88.00 108 ASP A CA 1
ATOM 854 C C . ASP A 1 108 ? -10.202 1.784 -12.348 1.00 88.00 108 ASP A C 1
ATOM 856 O O . ASP A 1 108 ? -10.730 2.174 -13.389 1.00 88.00 108 ASP A O 1
ATOM 860 N N . GLU A 1 109 ? -8.874 1.656 -12.256 1.00 79.69 109 GLU A N 1
ATOM 861 C CA . GLU A 1 109 ? -7.984 1.956 -13.383 1.00 79.69 109 GLU A CA 1
ATOM 862 C C . GLU A 1 109 ? -7.885 0.770 -14.354 1.00 79.69 109 GLU A C 1
ATOM 864 O O . GLU A 1 109 ? -7.691 -0.369 -13.915 1.00 79.69 109 GLU A O 1
ATOM 869 N N . PRO A 1 110 ? -7.978 1.013 -15.679 1.00 72.69 110 PRO A N 1
ATOM 870 C CA . PRO A 1 110 ? -7.853 -0.044 -16.668 1.00 72.69 110 PRO A CA 1
ATOM 871 C C . PRO A 1 110 ? -6.501 -0.733 -16.518 1.00 72.69 110 PRO A C 1
ATOM 873 O O . PRO A 1 110 ? -5.453 -0.089 -16.412 1.00 72.69 110 PRO A O 1
ATOM 876 N N . GLN A 1 111 ? -6.525 -2.065 -16.512 1.00 68.75 111 GLN A N 1
ATOM 877 C CA . GLN A 1 111 ? -5.303 -2.841 -16.423 1.00 68.75 111 GLN A CA 1
ATOM 878 C C . GLN A 1 111 ? -4.433 -2.518 -17.640 1.00 68.75 111 GLN A C 1
ATOM 880 O O . GLN A 1 111 ? -4.827 -2.760 -18.781 1.00 68.75 111 GLN A O 1
ATOM 885 N N . HIS A 1 112 ? -3.249 -1.951 -17.400 1.00 68.06 112 HIS A N 1
ATOM 886 C CA . HIS A 1 112 ? -2.290 -1.734 -18.475 1.00 68.06 112 HIS A CA 1
ATOM 887 C C . HIS A 1 112 ? -1.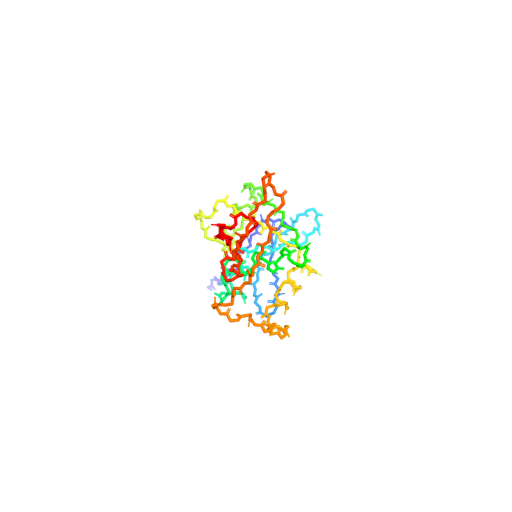970 -3.076 -19.145 1.00 68.06 112 HIS A C 1
ATOM 889 O O . HIS A 1 112 ? -1.813 -4.078 -18.434 1.00 68.06 112 HIS A O 1
ATOM 895 N N . PRO A 1 113 ? -1.857 -3.110 -20.484 1.00 73.94 113 PRO A N 1
ATOM 896 C CA . PRO A 1 113 ? -1.513 -4.328 -21.195 1.00 73.94 113 PRO A CA 1
ATOM 897 C C . PRO A 1 113 ? -0.198 -4.875 -20.641 1.00 73.94 113 PRO A C 1
ATOM 899 O O . PRO A 1 113 ? 0.827 -4.190 -20.616 1.00 73.94 113 PRO A O 1
ATOM 902 N N . LYS A 1 114 ? -0.250 -6.109 -20.138 1.00 74.81 114 LYS A N 1
ATOM 903 C CA . LYS A 1 114 ? 0.943 -6.813 -19.676 1.00 74.81 114 LYS A CA 1
ATOM 904 C C . LYS A 1 114 ? 1.750 -7.229 -20.902 1.00 74.81 114 LYS A C 1
ATOM 906 O O . LYS A 1 114 ? 1.186 -7.694 -21.891 1.00 74.81 114 LYS A O 1
ATOM 911 N N . LEU A 1 115 ? 3.068 -7.069 -20.827 1.00 82.44 115 LEU A N 1
ATOM 912 C CA . LEU A 1 115 ? 3.959 -7.661 -21.821 1.00 82.44 115 LEU A CA 1
ATOM 913 C C . LEU A 1 115 ? 3.823 -9.196 -21.781 1.00 82.44 115 LEU A C 1
ATOM 915 O O . LEU A 1 115 ? 3.568 -9.742 -20.702 1.00 82.44 115 LEU A O 1
ATOM 919 N N . PRO A 1 116 ? 4.017 -9.895 -22.914 1.00 85.69 116 PRO A N 1
ATOM 920 C CA . PRO A 1 116 ? 4.062 -11.355 -22.936 1.00 85.69 116 PRO A CA 1
ATOM 921 C C . PRO A 1 116 ? 5.080 -11.905 -21.926 1.00 85.69 116 PRO A C 1
ATOM 923 O O . PRO A 1 116 ? 6.154 -11.329 -21.751 1.00 85.69 116 PRO A O 1
ATOM 926 N N . GLU A 1 117 ? 4.784 -13.032 -21.274 1.00 83.00 117 GLU A N 1
ATOM 927 C CA . GLU A 1 117 ? 5.662 -13.594 -20.228 1.00 83.00 117 GLU A CA 1
ATOM 928 C C . GLU A 1 117 ? 7.069 -13.945 -20.739 1.00 83.00 117 GLU A C 1
ATOM 930 O O . GLU A 1 117 ? 8.058 -13.830 -20.008 1.00 83.00 117 GLU A O 1
ATOM 935 N N . ASN A 1 118 ? 7.156 -14.331 -22.013 1.00 87.81 118 ASN A N 1
ATOM 936 C CA . ASN A 1 118 ? 8.377 -14.671 -22.739 1.00 87.81 118 ASN A CA 1
ATOM 937 C C . ASN A 1 118 ? 9.019 -13.474 -23.459 1.00 87.81 118 ASN A C 1
ATOM 939 O O . ASN A 1 118 ? 9.967 -13.664 -24.221 1.00 87.81 118 ASN A O 1
ATOM 943 N N . PHE A 1 119 ? 8.519 -12.254 -23.250 1.00 91.75 119 PHE A N 1
ATOM 944 C CA . PHE A 1 119 ? 9.107 -11.067 -23.853 1.00 91.75 119 PHE A CA 1
ATOM 945 C C . PHE A 1 119 ? 10.512 -10.837 -23.287 1.00 91.75 119 PHE A C 1
ATOM 947 O O . PHE A 1 119 ? 10.719 -10.783 -22.073 1.00 91.75 119 PHE A O 1
ATOM 954 N N . ILE A 1 120 ? 11.492 -10.735 -24.179 1.00 93.25 120 ILE A N 1
ATOM 955 C CA . ILE A 1 120 ? 12.907 -10.548 -23.861 1.00 93.25 120 ILE A CA 1
ATOM 956 C C . ILE A 1 120 ? 13.473 -9.566 -24.887 1.00 93.25 120 ILE A C 1
ATOM 958 O O . ILE A 1 120 ? 13.168 -9.679 -26.072 1.00 93.25 120 ILE A O 1
ATOM 962 N N . PHE A 1 121 ? 14.313 -8.626 -24.450 1.00 94.19 121 PHE A N 1
ATOM 963 C CA . PHE A 1 121 ? 15.035 -7.726 -25.354 1.00 94.19 121 PHE A CA 1
ATOM 964 C C . PHE A 1 121 ? 16.529 -7.673 -25.035 1.00 94.19 121 PHE A C 1
ATOM 966 O O . PHE A 1 121 ? 16.953 -7.958 -23.913 1.00 94.19 121 PHE A O 1
ATOM 973 N N . GLN A 1 122 ? 17.330 -7.338 -26.047 1.00 95.19 122 GLN A N 1
ATOM 974 C CA . GLN A 1 122 ? 18.784 -7.234 -25.933 1.00 95.19 122 GLN A CA 1
ATOM 975 C C . GLN A 1 122 ? 19.178 -5.951 -25.192 1.00 95.19 122 GLN A C 1
ATOM 977 O O . GLN A 1 122 ? 18.600 -4.890 -25.422 1.00 95.19 122 GLN A O 1
ATOM 982 N N . VAL A 1 123 ? 20.173 -6.048 -24.314 1.00 93.94 123 VAL A N 1
ATOM 983 C CA . VAL A 1 123 ? 20.754 -4.936 -23.557 1.00 93.94 123 VAL A CA 1
ATOM 984 C C . VAL A 1 123 ? 22.270 -4.927 -23.712 1.00 93.94 123 VAL A C 1
ATOM 986 O O . VAL A 1 123 ? 22.896 -5.975 -23.861 1.00 93.94 123 VAL A O 1
ATOM 989 N N . VAL A 1 124 ? 22.870 -3.739 -23.656 1.00 92.69 124 VAL A N 1
ATOM 990 C CA . VAL A 1 124 ? 24.326 -3.559 -23.699 1.00 92.69 124 VAL A CA 1
ATOM 991 C C . VAL A 1 124 ? 24.784 -2.952 -22.379 1.00 92.69 124 VAL A C 1
ATOM 993 O O . VAL A 1 124 ? 24.324 -1.884 -21.971 1.00 92.69 124 VAL A O 1
ATOM 996 N N . HIS A 1 125 ? 25.697 -3.639 -21.704 1.00 87.88 125 HIS A N 1
ATOM 997 C CA . HIS A 1 125 ? 26.348 -3.153 -20.499 1.00 87.88 125 HIS A CA 1
ATOM 998 C C . HIS A 1 125 ? 27.544 -2.295 -20.881 1.00 87.88 125 HIS A C 1
ATOM 1000 O O . HIS A 1 125 ? 28.363 -2.713 -21.688 1.00 87.88 125 HIS A O 1
ATOM 1006 N N . HIS A 1 126 ? 27.672 -1.130 -20.250 1.00 87.88 126 HIS A N 1
ATOM 1007 C CA . HIS A 1 126 ? 28.822 -0.233 -20.413 1.00 87.88 126 HIS A CA 1
ATOM 1008 C C . HIS A 1 126 ? 29.787 -0.300 -19.213 1.00 87.88 126 HIS A C 1
ATOM 1010 O O . HIS A 1 126 ? 30.622 0.578 -19.029 1.00 87.88 126 HI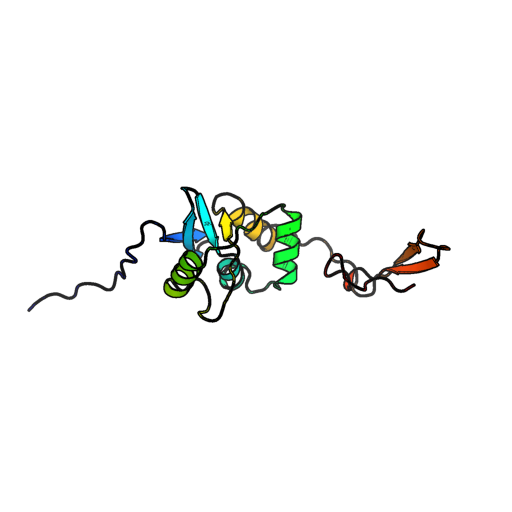S A O 1
ATOM 1016 N N . CYS A 1 127 ? 29.663 -1.320 -18.355 1.00 83.19 127 CYS A N 1
ATOM 1017 C CA . CYS A 1 127 ? 30.564 -1.535 -17.222 1.00 83.19 127 CYS A CA 1
ATOM 1018 C C . CYS A 1 127 ? 31.770 -2.407 -17.615 1.00 83.19 127 CYS A C 1
ATOM 1020 O O . CYS A 1 127 ? 31.620 -3.385 -18.349 1.00 83.19 127 CYS A O 1
ATOM 1022 N N . GLY A 1 128 ? 32.954 -2.088 -17.080 1.00 77.19 128 GLY A N 1
ATOM 1023 C CA . GLY A 1 128 ? 34.193 -2.829 -17.340 1.00 77.19 128 GLY A CA 1
ATOM 1024 C C . GLY A 1 128 ? 34.608 -2.757 -18.811 1.00 77.19 128 GLY A C 1
ATOM 1025 O O . GLY A 1 128 ? 35.053 -1.713 -19.271 1.00 77.19 128 GLY A O 1
ATOM 1026 N N . TRP A 1 129 ? 34.432 -3.868 -19.528 1.00 80.31 129 TRP A N 1
ATOM 1027 C CA . TRP A 1 129 ? 34.808 -4.051 -20.941 1.00 80.31 129 TRP A CA 1
ATOM 1028 C C . TRP A 1 129 ? 33.618 -4.046 -21.905 1.00 80.31 129 TRP A C 1
ATOM 1030 O O . TRP A 1 129 ? 33.784 -4.207 -23.109 1.00 80.31 129 TRP A O 1
ATOM 1040 N N . GLY A 1 130 ? 32.416 -3.864 -21.363 1.00 83.62 130 GLY A N 1
ATOM 1041 C CA . GLY A 1 130 ? 31.167 -3.989 -22.087 1.00 83.62 130 GLY A CA 1
ATOM 1042 C C . GLY A 1 130 ? 30.790 -5.440 -22.398 1.00 83.62 130 GLY A C 1
ATOM 1043 O O . GLY A 1 130 ? 31.625 -6.279 -22.722 1.00 83.62 130 GLY A O 1
ATOM 1044 N N . CYS A 1 131 ? 29.507 -5.761 -22.260 1.00 87.75 131 CYS A N 1
ATOM 1045 C CA . CYS A 1 131 ? 28.959 -7.056 -22.660 1.00 87.75 131 CYS A CA 1
ATOM 1046 C C . CYS A 1 131 ? 27.536 -6.888 -23.194 1.00 87.75 131 CYS A C 1
ATOM 1048 O O . CYS A 1 131 ? 26.840 -5.926 -22.861 1.00 87.75 131 CYS A O 1
ATOM 1050 N N . GLN A 1 132 ? 27.109 -7.818 -24.042 1.00 92.44 132 GLN A N 1
ATOM 1051 C CA . GLN A 1 132 ? 25.721 -7.914 -24.480 1.00 92.44 132 GLN A CA 1
ATOM 1052 C C . GLN A 1 132 ? 24.993 -8.913 -23.591 1.00 92.44 132 GLN A C 1
ATOM 1054 O O . GLN A 1 132 ? 25.567 -9.914 -23.179 1.00 92.44 132 GLN A O 1
ATOM 1059 N N . GLY A 1 133 ? 23.733 -8.640 -23.292 1.00 92.88 133 GLY A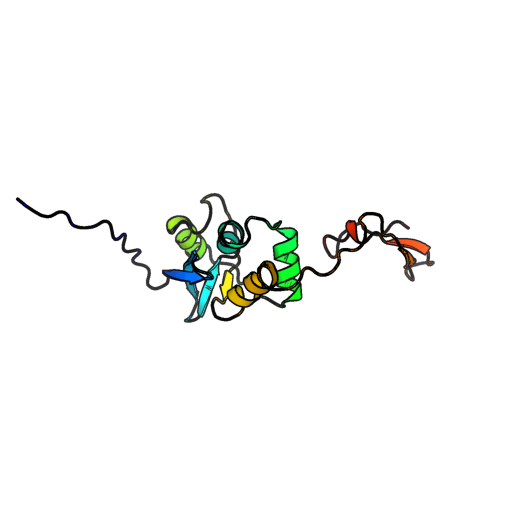 N 1
ATOM 1060 C CA . GLY A 1 133 ? 22.898 -9.529 -22.507 1.00 92.88 133 GLY A CA 1
ATOM 1061 C C . GLY A 1 133 ? 21.440 -9.439 -22.919 1.00 92.88 133 GLY A C 1
ATOM 1062 O O . GLY A 1 133 ? 21.048 -8.629 -23.750 1.00 92.88 133 GLY A O 1
ATOM 1063 N N . SER A 1 134 ? 20.611 -10.260 -22.293 1.00 94.00 134 SER A N 1
ATOM 1064 C CA . SER A 1 134 ? 19.167 -10.269 -22.495 1.00 94.00 134 SER A CA 1
ATOM 1065 C C . SER A 1 134 ? 18.446 -9.858 -21.214 1.00 94.00 134 SER A C 1
ATOM 1067 O O . SER A 1 134 ? 18.696 -10.450 -20.158 1.00 94.00 134 SER A O 1
ATOM 1069 N N . PHE A 1 135 ? 17.532 -8.892 -21.304 1.00 94.00 135 PHE A N 1
ATOM 1070 C CA . PHE A 1 135 ? 16.646 -8.485 -20.214 1.00 94.00 135 PHE A CA 1
ATOM 1071 C C . PHE A 1 135 ? 15.278 -9.153 -20.352 1.00 94.00 135 PHE A C 1
ATOM 1073 O O . PHE A 1 135 ? 14.660 -9.129 -21.414 1.00 94.00 135 PHE A O 1
ATOM 1080 N N . SER A 1 136 ? 14.793 -9.730 -19.254 1.00 93.88 136 SER A N 1
ATOM 1081 C CA . SER A 1 136 ? 13.508 -10.423 -19.155 1.00 93.88 136 SER A CA 1
ATOM 1082 C C . SER A 1 136 ? 12.603 -9.657 -18.179 1.00 93.88 136 SER A C 1
ATOM 1084 O O . SER A 1 136 ? 12.743 -9.837 -16.963 1.00 93.88 136 SER A O 1
ATOM 1086 N N . PRO A 1 137 ? 11.677 -8.801 -18.665 1.00 90.06 137 PRO A N 1
ATOM 1087 C CA . PRO A 1 137 ? 10.843 -7.960 -17.802 1.00 90.06 137 PRO A CA 1
ATOM 1088 C C . PRO A 1 137 ? 9.958 -8.746 -16.840 1.00 90.06 137 PRO A C 1
ATOM 1090 O O . PRO A 1 137 ? 9.735 -8.296 -15.722 1.00 90.06 137 PRO A O 1
ATOM 1093 N N . SER A 1 138 ? 9.512 -9.944 -17.222 1.00 88.25 138 SER A N 1
ATOM 1094 C CA . SER A 1 138 ? 8.731 -10.836 -16.354 1.00 88.25 138 SER A CA 1
ATOM 1095 C C . SER A 1 138 ? 9.469 -11.229 -15.067 1.00 88.25 138 SER A C 1
ATOM 1097 O O . SER A 1 138 ? 8.838 -11.536 -14.059 1.00 88.25 138 SER A O 1
ATOM 1099 N N . ARG A 1 139 ? 10.807 -11.159 -15.059 1.00 87.81 139 ARG A N 1
ATOM 1100 C CA . ARG A 1 139 ? 11.645 -11.397 -13.874 1.00 87.81 139 ARG A CA 1
ATOM 1101 C C . ARG A 1 139 ? 11.959 -10.131 -13.079 1.00 87.81 139 ARG A C 1
ATOM 1103 O O . ARG A 1 139 ? 12.573 -10.232 -12.016 1.00 87.81 139 ARG A O 1
ATOM 1110 N N . TYR A 1 140 ? 11.566 -8.949 -13.553 1.00 86.94 140 TYR A N 1
ATOM 1111 C CA . TYR A 1 140 ? 11.794 -7.689 -12.850 1.00 86.94 140 TYR A CA 1
ATOM 1112 C C . TYR A 1 140 ? 10.778 -7.517 -11.715 1.00 86.94 140 TYR A C 1
ATOM 1114 O O . TYR A 1 140 ? 9.723 -6.905 -11.860 1.00 86.94 140 TYR A O 1
ATOM 1122 N N . THR A 1 141 ? 11.094 -8.084 -10.555 1.00 81.81 141 THR A N 1
ATOM 1123 C CA . THR A 1 141 ? 10.249 -7.972 -9.356 1.00 81.81 141 THR A CA 1
ATOM 1124 C C . THR A 1 141 ? 10.697 -6.860 -8.414 1.00 81.81 141 THR A C 1
ATOM 1126 O O . THR A 1 141 ? 9.891 -6.385 -7.619 1.00 81.81 141 THR A O 1
ATOM 1129 N N . SER A 1 142 ? 11.964 -6.441 -8.498 1.00 80.94 142 SER A N 1
ATOM 1130 C CA . SER A 1 142 ? 12.572 -5.371 -7.701 1.00 80.94 142 SER A CA 1
ATOM 1131 C C . SER A 1 142 ? 13.844 -4.846 -8.378 1.00 80.94 142 SER A C 1
ATOM 1133 O O . SER A 1 142 ? 14.377 -5.482 -9.287 1.00 80.94 142 SER A O 1
ATOM 1135 N N . SER A 1 143 ? 14.404 -3.740 -7.880 1.00 81.31 143 SER A N 1
ATOM 1136 C CA . SER A 1 143 ? 15.661 -3.166 -8.390 1.00 81.31 143 SER A CA 1
ATOM 1137 C C . SER A 1 143 ? 16.884 -4.084 -8.262 1.00 81.31 143 SER A C 1
ATOM 1139 O O . SER A 1 143 ? 17.883 -3.861 -8.937 1.00 81.31 143 SER A O 1
ATOM 1141 N N . ARG A 1 144 ? 16.820 -5.122 -7.417 1.00 87.44 144 ARG A N 1
ATOM 1142 C CA . ARG A 1 144 ? 17.879 -6.135 -7.257 1.00 87.44 144 ARG A CA 1
ATOM 1143 C C . ARG A 1 144 ? 17.586 -7.439 -8.002 1.00 87.44 144 ARG A C 1
ATOM 1145 O O . ARG A 1 144 ? 18.305 -8.420 -7.818 1.00 87.44 144 ARG A O 1
ATOM 1152 N N . ALA A 1 145 ? 16.510 -7.496 -8.785 1.00 90.56 145 ALA A N 1
ATOM 1153 C CA . ALA A 1 145 ? 16.124 -8.714 -9.479 1.00 90.56 145 ALA A CA 1
ATOM 1154 C C . ALA A 1 145 ? 17.186 -9.128 -10.508 1.00 90.56 145 ALA A C 1
ATOM 1156 O O . ALA A 1 145 ? 17.638 -8.318 -11.318 1.00 90.56 145 ALA A O 1
ATOM 1157 N N . LYS A 1 146 ? 17.532 -10.421 -10.523 1.00 90.38 146 LYS A N 1
ATOM 1158 C CA . LYS A 1 146 ? 18.403 -11.036 -11.537 1.00 90.38 146 LYS A CA 1
ATOM 1159 C C . LYS A 1 146 ? 17.620 -11.269 -12.835 1.00 90.38 146 LYS A C 1
ATOM 1161 O O . LYS A 1 146 ? 17.325 -12.397 -13.216 1.00 90.38 146 LYS A O 1
ATOM 1166 N N . CYS A 1 147 ? 17.210 -10.175 -13.462 1.00 92.25 147 CYS A N 1
ATOM 1167 C CA . CYS A 1 147 ? 16.391 -10.142 -14.676 1.00 92.25 147 CYS A CA 1
ATOM 1168 C C . CYS A 1 147 ? 17.221 -9.961 -15.957 1.00 92.25 147 CYS A C 1
ATOM 1170 O O . CYS A 1 147 ? 16.666 -9.979 -17.054 1.00 92.25 147 CYS A O 1
ATOM 1172 N N . ILE A 1 148 ? 18.540 -9.824 -15.808 1.00 91.88 148 ILE A N 1
ATOM 1173 C CA . ILE A 1 148 ? 19.516 -9.710 -16.889 1.00 91.88 148 ILE A CA 1
ATOM 1174 C C . ILE A 1 148 ? 20.364 -10.980 -16.928 1.00 91.88 148 ILE A C 1
ATOM 1176 O O . ILE A 1 148 ? 20.838 -11.442 -15.887 1.00 91.88 148 ILE A O 1
ATOM 1180 N N . ARG A 1 149 ? 20.576 -11.512 -18.134 1.00 90.19 149 ARG A N 1
ATOM 1181 C CA . ARG A 1 149 ? 21.564 -12.556 -18.428 1.00 90.19 149 ARG A CA 1
ATOM 1182 C C . ARG A 1 149 ? 22.598 -11.990 -19.402 1.00 90.19 149 ARG A C 1
ATOM 1184 O O . ARG A 1 149 ? 22.233 -11.752 -20.550 1.00 90.19 149 ARG A O 1
ATOM 1191 N N . CYS A 1 150 ? 23.817 -11.748 -18.926 1.00 86.62 150 CYS A N 1
ATOM 1192 C CA . CYS A 1 150 ? 24.987 -11.405 -19.741 1.00 86.62 150 CYS A CA 1
ATOM 1193 C C . CYS A 1 150 ? 25.663 -12.668 -20.281 1.00 86.62 150 CYS A C 1
ATOM 1195 O O . CYS A 1 150 ? 25.464 -13.739 -19.658 1.00 86.62 150 CYS A O 1
#

Radius of gyration: 21.23 Å; chains: 1; bounding box: 71×29×62 Å

Foldseek 3Di:
DDDDDDPPPPPPDPFWDWDADPNDIFIWGQDPNFTKGWPQLCCVPLVVVDDPLVLVVLLVVVVWDWDKDDPVRVVVCCVVVSDPPPDPITTITTDPPSSNVSSCCVPPDPDDDDDPQPDKDKDWDPPDPIDIWIAGVNQPSDPPTPRIDD

InterPro domains:
  IPR003380 SKI/SNO/DAC domain [PF02437] (13-107)
  IPR009061 Putative DNA-binding domain superfamily [SSF46955] (10-108)
  IPR010919 SAND-like domain superfamily [G3DSA:3.10.390.10] (118-150)
  IPR010919 SAND-like domain superfamily [SSF63763] (121-150)
  IPR014890 c-SKI SMAD4-binding domain [PF08782] (121-150)
  IPR023216 Transcription regulator SKI/SnoN [PTHR10005] (7-150)
  IPR037000 Ski-like, DNA-binding domain superfamily [G3DSA:3.10.260.20] (6-108)